Protein AF-A0A356Z7E0-F1 (afdb_monomer)

Foldseek 3Di:
DDPDAEPAFDADPVRDTDRHHDDLVNQQVVFLVVCVVVVHRSVPDGPVVVLLVVLLCCLLVVNDLVVNCVVSVDPDSVVSVVSNCNSCVPPPDPCVVVVD

Solvent-accessible surface area (backbone atoms only — not comparable to full-atom values): 5937 Å² total; per-residue (Å²): 129,89,88,73,82,61,93,53,52,35,63,49,99,85,71,48,79,43,93,50,58,49,51,70,68,57,52,36,50,50,47,22,53,52,32,44,75,70,74,43,73,30,91,81,48,42,67,63,51,54,58,47,48,53,41,17,53,38,29,53,70,68,50,53,69,67,58,49,28,66,75,69,66,53,87,49,65,76,65,55,47,56,34,33,52,64,29,30,60,82,77,70,39,64,47,69,76,70,74,102

pLDDT: mean 90.05, std 10.61, range [53.94, 98.19]

Mean predicted aligned error: 6.09 Å

Structu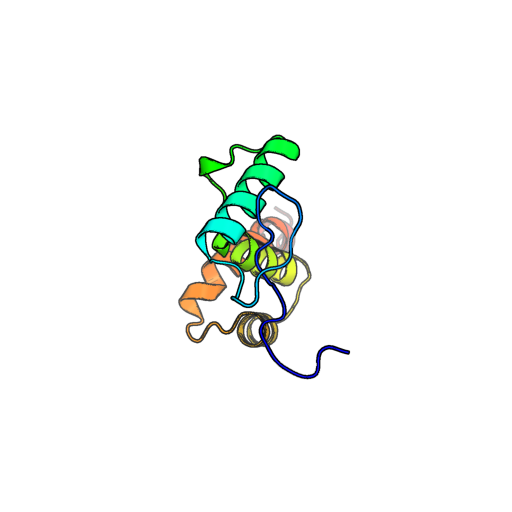re (mmCIF, N/CA/C/O backbone):
data_AF-A0A356Z7E0-F1
#
_entry.id   AF-A0A356Z7E0-F1
#
loop_
_atom_site.group_PDB
_atom_site.id
_atom_site.type_symbol
_atom_site.label_atom_id
_atom_site.label_alt_id
_atom_site.label_comp_id
_atom_site.label_asym_id
_atom_site.label_entity_id
_atom_site.label_seq_id
_atom_site.pdbx_PDB_ins_code
_atom_site.Cartn_x
_atom_site.Cartn_y
_atom_site.Cartn_z
_atom_site.occupancy
_atom_site.B_iso_or_equiv
_atom_site.auth_seq_id
_atom_site.auth_comp_id
_atom_site.auth_asym_id
_atom_site.auth_atom_id
_atom_site.pdbx_PDB_model_num
ATOM 1 N N . GLY A 1 1 ? 6.884 -18.742 -15.449 1.00 69.62 1 GLY A N 1
ATOM 2 C CA . GLY A 1 1 ? 6.924 -17.631 -14.472 1.00 69.62 1 GLY A CA 1
ATOM 3 C C . GLY A 1 1 ? 8.309 -17.007 -14.446 1.00 69.62 1 GLY A C 1
ATOM 4 O O . GLY A 1 1 ? 9.192 -17.536 -15.110 1.00 69.62 1 GLY A O 1
ATOM 5 N N . ILE A 1 2 ? 8.502 -15.905 -13.710 1.00 84.81 2 ILE A N 1
ATOM 6 C CA . ILE A 1 2 ? 9.835 -15.316 -13.462 1.00 84.81 2 ILE A CA 1
ATOM 7 C C . ILE A 1 2 ? 10.678 -16.322 -12.667 1.00 84.81 2 ILE A C 1
ATOM 9 O O . ILE A 1 2 ? 10.228 -16.795 -11.628 1.00 84.81 2 ILE A O 1
ATOM 13 N N . SER A 1 3 ? 11.877 -16.648 -13.156 1.00 91.44 3 SER A N 1
AT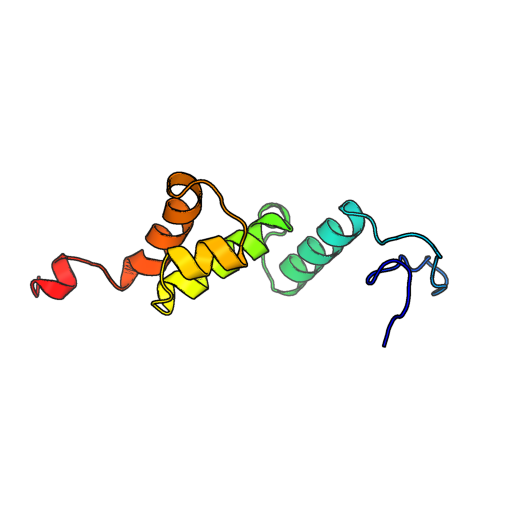OM 14 C CA . SER A 1 3 ? 12.810 -17.579 -12.502 1.00 91.44 3 SER A CA 1
ATOM 15 C C . SER A 1 3 ? 13.910 -16.878 -11.700 1.00 91.44 3 SER A C 1
ATOM 17 O O . SER A 1 3 ? 14.475 -17.478 -10.790 1.00 91.44 3 SER A O 1
ATOM 19 N N . SER A 1 4 ? 14.219 -15.615 -12.011 1.00 91.00 4 SER A N 1
ATOM 20 C CA . SER A 1 4 ? 15.215 -14.811 -11.297 1.00 91.00 4 SER A CA 1
ATOM 21 C C . SER A 1 4 ? 15.021 -13.308 -11.540 1.00 91.00 4 SER A C 1
ATOM 23 O O . SER A 1 4 ? 14.332 -12.891 -12.474 1.00 91.00 4 SER A O 1
ATOM 25 N N . GLY A 1 5 ? 15.645 -12.485 -10.692 1.00 91.88 5 GLY A N 1
ATOM 26 C CA . GLY A 1 5 ? 15.598 -11.024 -10.787 1.00 91.88 5 GLY A CA 1
ATOM 27 C C . GLY A 1 5 ? 14.373 -10.379 -10.119 1.00 91.88 5 GLY A C 1
ATOM 28 O O . GLY A 1 5 ? 13.541 -11.058 -9.515 1.00 91.88 5 GLY A O 1
ATOM 29 N N . PRO A 1 6 ? 14.274 -9.039 -10.166 1.00 94.75 6 PRO A N 1
ATOM 30 C CA . PRO A 1 6 ? 13.186 -8.308 -9.528 1.00 94.75 6 PRO A CA 1
ATOM 31 C C . PRO A 1 6 ? 11.869 -8.463 -10.299 1.00 94.75 6 PRO A C 1
ATOM 33 O O . PRO A 1 6 ? 11.835 -8.333 -11.521 1.00 94.75 6 PRO A O 1
ATOM 36 N N . VAL A 1 7 ? 10.769 -8.656 -9.563 1.00 93.75 7 VAL A N 1
ATOM 37 C CA . VAL A 1 7 ? 9.411 -8.774 -10.131 1.00 93.75 7 VAL A CA 1
ATOM 38 C C . VAL A 1 7 ? 8.988 -7.490 -10.852 1.00 93.75 7 VAL A C 1
ATOM 40 O O . VAL A 1 7 ? 8.418 -7.546 -11.937 1.00 93.75 7 VAL A O 1
ATOM 43 N N . PHE A 1 8 ? 9.317 -6.329 -10.278 1.00 94.31 8 PHE A N 1
ATOM 44 C CA . PHE A 1 8 ? 9.084 -5.023 -10.892 1.00 94.31 8 PHE A CA 1
ATOM 45 C C . PHE A 1 8 ? 10.406 -4.413 -11.349 1.00 94.31 8 PHE A C 1
ATOM 47 O O . PHE A 1 8 ? 11.314 -4.187 -10.543 1.00 94.31 8 PHE A O 1
ATOM 54 N N . ARG A 1 9 ? 10.496 -4.117 -12.644 1.00 94.75 9 ARG A N 1
ATOM 55 C CA . ARG A 1 9 ? 11.664 -3.525 -13.307 1.00 94.75 9 ARG A CA 1
ATOM 56 C C . ARG A 1 9 ? 11.327 -2.121 -13.786 1.00 94.75 9 ARG A C 1
ATOM 58 O O . ARG A 1 9 ? 10.176 -1.842 -14.116 1.00 94.75 9 ARG A O 1
ATOM 65 N N . SER A 1 10 ? 12.309 -1.224 -13.806 1.00 93.31 10 SER A N 1
ATOM 66 C CA . SER A 1 10 ? 12.082 0.112 -14.360 1.00 93.31 10 SER A CA 1
ATOM 67 C C . SER A 1 10 ? 11.986 0.072 -15.888 1.00 93.31 10 SER A C 1
ATOM 69 O O . SER A 1 10 ? 12.606 -0.762 -16.548 1.00 93.31 10 SER A O 1
ATOM 71 N N . VAL A 1 11 ? 11.195 0.987 -16.447 1.00 92.00 11 VAL A N 1
ATOM 72 C CA . VAL A 1 11 ? 11.076 1.225 -17.890 1.00 92.00 11 VAL A CA 1
ATOM 73 C C . VAL A 1 11 ? 11.556 2.647 -18.145 1.00 92.00 11 VAL A C 1
ATOM 75 O O . VAL A 1 11 ? 11.149 3.573 -17.441 1.00 92.00 11 VAL A O 1
ATOM 78 N N . ASN A 1 12 ? 12.469 2.829 -19.097 1.00 91.19 12 ASN A N 1
ATOM 79 C CA . ASN A 1 12 ? 12.959 4.165 -19.432 1.00 91.19 12 ASN A CA 1
ATOM 80 C C . ASN A 1 12 ? 11.951 4.927 -20.317 1.00 91.19 12 ASN A C 1
ATOM 82 O O . ASN A 1 12 ? 10.968 4.365 -20.794 1.00 91.19 12 ASN A O 1
ATOM 86 N N . ARG A 1 13 ? 12.208 6.213 -20.584 1.00 89.44 13 ARG A N 1
ATOM 87 C CA . ARG A 1 13 ? 11.319 7.061 -21.408 1.00 89.44 13 ARG A CA 1
ATOM 88 C C . ARG A 1 13 ? 11.122 6.590 -22.857 1.00 89.44 13 ARG A C 1
ATOM 90 O O . ARG A 1 13 ? 10.241 7.100 -23.531 1.00 89.44 13 ARG A O 1
ATOM 97 N N . HIS A 1 14 ? 11.951 5.659 -23.330 1.00 94.56 14 HIS A N 1
ATOM 98 C CA . HIS A 1 14 ? 11.875 5.077 -24.671 1.00 94.56 14 HIS A CA 1
ATOM 99 C C . HIS A 1 14 ? 11.145 3.722 -24.677 1.00 94.56 14 HIS A C 1
ATOM 101 O O . HIS A 1 14 ? 11.123 3.055 -25.701 1.00 94.56 14 HIS A O 1
ATOM 107 N N . GLY A 1 15 ? 10.571 3.297 -23.543 1.00 91.44 15 GLY A N 1
ATOM 108 C CA . GLY A 1 15 ? 9.840 2.032 -23.429 1.00 91.44 15 GLY A CA 1
ATOM 109 C C . GLY A 1 15 ? 10.716 0.809 -23.140 1.00 91.44 15 GLY A C 1
ATOM 110 O O . GLY A 1 15 ? 10.202 -0.303 -23.065 1.00 91.44 15 GLY A O 1
ATOM 111 N N . ASN A 1 16 ? 12.023 0.984 -22.916 1.00 93.69 16 ASN A N 1
ATOM 112 C CA . ASN A 1 16 ? 12.936 -0.143 -22.720 1.00 93.69 16 ASN A CA 1
ATOM 113 C C . ASN A 1 16 ? 12.997 -0.581 -21.250 1.00 93.69 16 ASN A C 1
ATOM 115 O O . ASN A 1 16 ? 13.319 0.221 -20.362 1.00 93.69 16 ASN A O 1
ATOM 119 N N . LEU A 1 17 ? 12.773 -1.878 -21.012 1.00 92.25 17 LEU A N 1
ATOM 120 C CA . LEU A 1 17 ? 12.935 -2.535 -19.712 1.00 92.25 17 LEU A CA 1
ATOM 121 C C . LEU A 1 17 ? 14.398 -2.510 -19.253 1.00 92.25 17 LEU A C 1
ATOM 123 O O . LEU A 1 17 ? 15.305 -2.919 -19.973 1.00 92.25 17 LEU A O 1
ATOM 127 N N . GLN A 1 18 ? 14.626 -2.081 -18.018 1.00 92.94 18 GLN A N 1
ATOM 128 C CA . GLN A 1 18 ? 15.948 -2.012 -17.395 1.00 92.94 18 GLN A CA 1
ATOM 129 C C . GLN A 1 18 ? 16.206 -3.239 -16.529 1.00 92.94 18 GLN A C 1
ATOM 131 O O . GLN A 1 18 ? 15.270 -3.840 -16.017 1.00 92.94 18 GLN A O 1
ATOM 136 N N . VAL A 1 19 ? 17.460 -3.658 -16.350 1.00 91.62 19 VAL A N 1
ATOM 137 C CA . VAL A 1 19 ? 17.822 -4.838 -15.523 1.00 91.62 19 VAL A CA 1
ATOM 138 C C . VAL A 1 19 ? 17.511 -4.623 -14.036 1.00 91.62 19 VAL A C 1
ATOM 140 O O . VAL A 1 19 ? 17.160 -5.560 -13.323 1.00 91.62 19 VAL A O 1
ATOM 143 N N . ASN A 1 20 ? 17.574 -3.372 -13.586 1.00 92.44 20 ASN A N 1
ATOM 144 C CA . ASN A 1 20 ? 17.416 -3.010 -12.185 1.00 92.44 20 ASN A CA 1
ATOM 145 C C . ASN A 1 20 ? 15.955 -3.043 -11.713 1.00 92.44 20 ASN A C 1
ATOM 147 O O . ASN A 1 20 ? 15.011 -2.857 -12.487 1.00 92.44 20 ASN A O 1
ATOM 151 N N . ARG A 1 21 ? 15.787 -3.220 -10.397 1.00 95.31 21 ARG A N 1
ATOM 152 C CA . ARG A 1 21 ? 14.484 -3.127 -9.731 1.00 95.31 21 ARG A CA 1
ATOM 153 C C . ARG A 1 21 ? 13.873 -1.735 -9.899 1.00 95.31 21 ARG A C 1
ATOM 155 O O . ARG A 1 21 ? 14.590 -0.733 -9.946 1.00 95.31 21 ARG A O 1
ATOM 162 N N . LEU A 1 22 ? 12.547 -1.673 -9.919 1.00 95.94 22 LEU A N 1
ATOM 163 C CA . LEU A 1 22 ? 11.813 -0.417 -9.806 1.00 95.94 22 LEU A CA 1
ATOM 164 C C . LEU A 1 22 ? 12.150 0.266 -8.467 1.00 95.94 22 LEU A C 1
ATOM 166 O O . LEU A 1 22 ? 12.240 -0.399 -7.433 1.00 95.94 22 LEU A O 1
ATOM 170 N N . SER A 1 23 ? 12.363 1.584 -8.481 1.00 94.44 23 SER A N 1
ATOM 171 C CA . SER A 1 23 ? 12.653 2.335 -7.257 1.00 94.44 23 SER A CA 1
ATOM 172 C C . SER A 1 23 ? 11.394 2.568 -6.421 1.00 94.44 23 SER A C 1
ATOM 174 O O . SER A 1 23 ? 10.284 2.673 -6.943 1.00 94.44 23 SER A O 1
ATOM 176 N N . ASP A 1 24 ? 11.581 2.720 -5.115 1.00 94.81 24 ASP A N 1
ATOM 177 C CA . ASP A 1 24 ? 10.539 3.134 -4.172 1.00 94.81 24 ASP A CA 1
ATOM 178 C C . ASP A 1 24 ? 9.905 4.482 -4.555 1.00 94.81 24 ASP A C 1
ATOM 180 O O . ASP A 1 24 ? 8.682 4.625 -4.538 1.00 94.81 24 ASP A O 1
ATOM 184 N N . LYS A 1 25 ? 10.711 5.452 -5.002 1.00 94.62 25 LYS A N 1
ATOM 185 C CA . LYS A 1 25 ? 10.242 6.747 -5.504 1.00 94.62 25 LYS A CA 1
ATOM 186 C C . LYS A 1 25 ? 9.332 6.586 -6.718 1.00 94.62 25 LYS A C 1
ATOM 188 O O . LYS A 1 25 ? 8.328 7.287 -6.813 1.00 94.62 25 LYS A O 1
ATOM 193 N N . ALA A 1 26 ? 9.652 5.672 -7.635 1.00 94.62 26 ALA A N 1
ATOM 194 C CA . ALA A 1 26 ? 8.791 5.403 -8.781 1.00 94.62 26 ALA A CA 1
ATOM 195 C C . ALA A 1 26 ? 7.444 4.818 -8.335 1.00 94.62 26 ALA A C 1
ATOM 197 O O . ALA A 1 26 ? 6.409 5.283 -8.801 1.00 94.62 26 ALA A O 1
ATOM 198 N N . VAL A 1 27 ? 7.439 3.886 -7.376 1.00 95.12 27 VAL A N 1
ATOM 199 C CA . VAL A 1 27 ? 6.195 3.367 -6.779 1.00 95.12 27 VAL A CA 1
ATOM 200 C C . VAL A 1 27 ? 5.380 4.491 -6.133 1.00 95.12 27 VAL A C 1
ATOM 202 O O . VAL A 1 27 ? 4.186 4.605 -6.395 1.00 95.12 27 VAL A O 1
ATOM 205 N N . ALA A 1 28 ? 6.013 5.370 -5.351 1.00 96.06 28 ALA A N 1
ATOM 206 C CA . ALA A 1 28 ? 5.333 6.510 -4.736 1.00 96.06 28 ALA A CA 1
ATOM 207 C C . ALA A 1 28 ? 4.702 7.450 -5.779 1.00 96.06 28 ALA A C 1
ATOM 209 O O . ALA A 1 28 ? 3.580 7.913 -5.588 1.00 96.06 28 ALA A O 1
ATOM 210 N N . LEU A 1 29 ? 5.391 7.699 -6.898 1.00 95.81 29 LEU A N 1
ATOM 211 C CA . LEU A 1 29 ? 4.851 8.494 -8.003 1.00 95.81 29 LEU A CA 1
ATOM 212 C C . LEU A 1 29 ? 3.655 7.816 -8.677 1.00 95.81 29 LEU A C 1
ATOM 214 O O . LEU A 1 29 ? 2.698 8.507 -9.011 1.00 95.81 29 LEU A O 1
ATOM 218 N N . VAL A 1 30 ? 3.681 6.490 -8.855 1.00 95.94 30 VAL A N 1
ATOM 219 C CA . VAL A 1 30 ? 2.521 5.750 -9.380 1.00 95.94 30 VAL A CA 1
ATOM 220 C C . VAL A 1 30 ? 1.323 5.927 -8.454 1.00 95.94 30 VAL A C 1
ATOM 222 O O . VAL A 1 30 ? 0.266 6.328 -8.922 1.00 95.94 30 VAL A O 1
ATOM 225 N N . VAL A 1 31 ? 1.491 5.718 -7.144 1.00 96.88 31 VAL A N 1
ATOM 226 C CA . VAL A 1 31 ? 0.393 5.877 -6.172 1.00 96.88 31 VAL A CA 1
ATOM 227 C C . VAL A 1 31 ? -0.204 7.282 -6.223 1.00 96.88 31 VAL A C 1
ATOM 229 O O . VAL A 1 31 ? -1.423 7.424 -6.269 1.00 96.88 31 VAL A O 1
ATOM 232 N N . LYS A 1 32 ? 0.641 8.317 -6.256 1.00 97.69 32 LYS A N 1
ATOM 233 C CA . LYS A 1 32 ? 0.187 9.712 -6.316 1.00 97.69 32 LYS A CA 1
ATOM 234 C C . LYS A 1 32 ? -0.593 10.023 -7.589 1.00 97.69 32 LYS A C 1
ATOM 236 O O . LYS A 1 32 ? -1.679 10.582 -7.495 1.00 97.69 32 LYS A O 1
ATOM 241 N N . ARG A 1 33 ? -0.085 9.596 -8.749 1.00 97.62 33 ARG A N 1
ATOM 242 C CA . ARG A 1 33 ? -0.78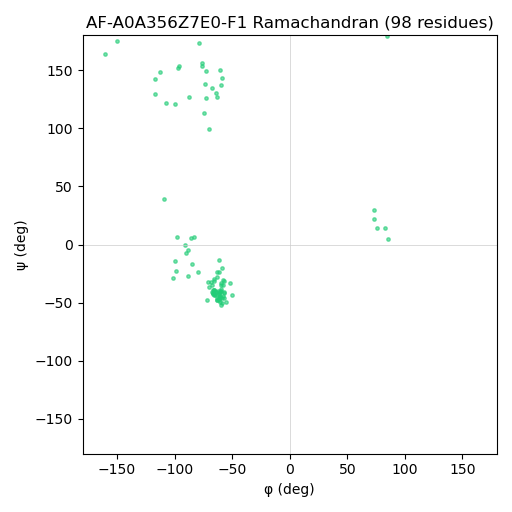0 9.762 -10.035 1.00 97.62 33 ARG A CA 1
ATOM 243 C C . ARG A 1 33 ? -2.124 9.044 -10.051 1.00 97.62 33 ARG A C 1
ATOM 245 O O . ARG A 1 33 ? -3.096 9.590 -10.552 1.00 97.62 33 ARG A O 1
ATOM 252 N N . THR A 1 34 ? -2.191 7.837 -9.492 1.00 97.62 34 THR A N 1
ATOM 253 C CA . THR A 1 34 ? -3.450 7.091 -9.396 1.00 97.62 34 THR A CA 1
ATOM 254 C C . THR A 1 34 ? -4.443 7.782 -8.462 1.00 97.62 34 THR A C 1
ATOM 256 O O . THR A 1 34 ? -5.625 7.837 -8.782 1.00 97.62 34 THR A O 1
ATOM 259 N N . ALA A 1 35 ? -3.982 8.344 -7.338 1.00 97.50 35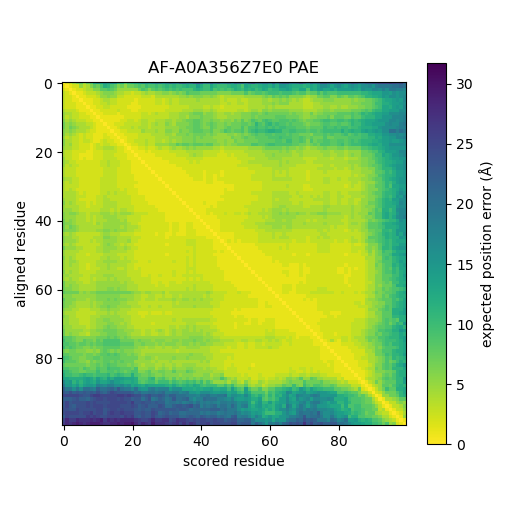 ALA A N 1
ATOM 260 C CA . ALA A 1 35 ? -4.830 9.116 -6.429 1.00 97.50 35 ALA A CA 1
ATOM 261 C C . ALA A 1 35 ? -5.389 10.379 -7.106 1.00 97.50 35 ALA A C 1
ATOM 263 O O . ALA A 1 35 ? -6.596 10.596 -7.070 1.00 97.50 35 ALA A O 1
ATOM 264 N N . GLU A 1 36 ? -4.536 11.149 -7.787 1.00 98.19 36 GLU A N 1
ATOM 265 C CA . GLU A 1 36 ? -4.934 12.304 -8.608 1.00 98.19 36 GLU A CA 1
ATOM 266 C C . GLU A 1 36 ? -5.973 11.922 -9.668 1.00 98.19 36 GLU A C 1
ATOM 268 O O . GLU A 1 36 ? -7.018 12.560 -9.770 1.00 98.19 36 GLU A O 1
ATOM 273 N N . ALA A 1 37 ? -5.721 10.852 -10.426 1.00 98.19 37 ALA A N 1
ATOM 274 C CA . ALA A 1 37 ? -6.633 10.374 -11.465 1.00 98.19 37 ALA A CA 1
ATOM 275 C C . ALA A 1 37 ? -7.991 9.916 -10.907 1.00 98.19 37 ALA A C 1
ATOM 277 O O . ALA A 1 37 ? -9.000 9.991 -11.603 1.00 98.19 37 ALA A O 1
ATOM 278 N N . ALA A 1 38 ? -8.024 9.465 -9.653 1.00 97.25 38 ALA A N 1
ATOM 279 C CA . ALA A 1 38 ? -9.244 9.111 -8.936 1.00 97.25 38 ALA A CA 1
ATOM 280 C C . ALA A 1 38 ? -9.920 10.314 -8.239 1.00 97.25 38 ALA A C 1
ATOM 282 O O . ALA A 1 38 ? -10.904 10.124 -7.529 1.00 97.25 38 ALA A O 1
ATOM 283 N N . GLY A 1 39 ? -9.419 11.541 -8.431 1.00 98.12 39 GLY A N 1
ATOM 284 C CA . GLY A 1 39 ? -9.996 12.766 -7.867 1.00 98.12 39 GLY A CA 1
ATOM 285 C C . GLY A 1 39 ? -9.586 13.063 -6.422 1.00 98.12 39 GLY A C 1
ATOM 286 O O . GLY A 1 39 ? -10.202 13.907 -5.773 1.00 98.12 39 GLY A O 1
ATOM 287 N N . PHE A 1 40 ? -8.559 12.391 -5.899 1.00 97.44 40 PHE A N 1
ATOM 288 C CA . PHE A 1 40 ? -8.044 12.628 -4.553 1.00 97.44 40 PHE A CA 1
ATOM 289 C C . PHE A 1 40 ? -6.836 13.574 -4.546 1.00 97.44 40 PHE A C 1
ATOM 291 O O . PHE A 1 40 ? -6.044 13.625 -5.485 1.00 97.44 40 PHE A O 1
ATOM 298 N N . ASP A 1 41 ? -6.642 14.272 -3.425 1.00 97.44 41 ASP A N 1
ATOM 299 C CA . ASP A 1 41 ? -5.431 15.054 -3.159 1.00 97.44 41 ASP A CA 1
ATOM 300 C C . ASP A 1 41 ? -4.232 14.122 -2.923 1.00 97.44 41 ASP A C 1
ATOM 302 O O . ASP A 1 41 ? -4.049 13.591 -1.824 1.00 97.44 41 ASP A O 1
ATOM 306 N N . SER A 1 42 ? -3.400 13.932 -3.951 1.00 96.81 42 SER A N 1
ATOM 307 C CA . SER A 1 42 ? -2.255 13.014 -3.930 1.00 96.81 42 SER A CA 1
ATOM 308 C C . SER A 1 42 ? -1.220 13.313 -2.846 1.00 96.81 42 SER A C 1
ATOM 310 O O . SER A 1 42 ? -0.459 12.414 -2.472 1.00 96.81 42 SER A O 1
ATOM 312 N N . SER A 1 43 ? -1.179 14.532 -2.294 1.00 96.06 43 SER A N 1
ATOM 313 C CA . SER A 1 43 ? -0.262 14.879 -1.203 1.00 96.06 43 SER A CA 1
ATOM 314 C C . SER A 1 43 ? -0.542 14.075 0.071 1.00 96.06 43 SER A C 1
ATOM 316 O O . SER A 1 43 ? 0.374 13.823 0.856 1.00 96.06 43 SER A O 1
ATOM 318 N N . LYS A 1 44 ? -1.778 13.585 0.226 1.00 95.94 44 LYS A N 1
ATOM 319 C CA . LYS A 1 44 ? -2.237 12.771 1.358 1.00 95.94 44 LYS A CA 1
ATOM 320 C C . LYS A 1 44 ? -2.008 11.268 1.166 1.00 95.94 44 LYS A C 1
ATOM 322 O O . LYS A 1 44 ? -2.264 10.491 2.087 1.00 95.94 44 LYS A O 1
ATOM 327 N N . TYR A 1 45 ? -1.516 10.835 0.001 1.00 95.94 45 TYR A N 1
ATOM 328 C CA . TYR A 1 45 ? -1.377 9.417 -0.339 1.00 95.94 45 TYR A CA 1
ATOM 329 C C . TYR A 1 45 ? 0.075 9.002 -0.568 1.00 95.94 45 TYR A C 1
ATOM 331 O O . TYR A 1 45 ? 0.905 9.710 -1.141 1.00 95.94 45 TYR A O 1
ATOM 339 N N . SER A 1 46 ? 0.379 7.792 -0.111 1.00 95.56 46 SER A N 1
ATOM 340 C CA . SER A 1 46 ? 1.678 7.143 -0.256 1.00 95.56 46 SER A CA 1
ATOM 341 C C . SER A 1 46 ? 1.508 5.625 -0.320 1.00 95.56 46 SER A C 1
ATOM 343 O O . SER A 1 46 ? 0.413 5.101 -0.107 1.00 95.56 46 SER A O 1
ATOM 345 N N . GLY A 1 47 ? 2.604 4.894 -0.545 1.00 94.50 47 GLY A N 1
ATOM 346 C CA . GLY A 1 47 ? 2.583 3.430 -0.455 1.00 94.50 47 GLY A CA 1
ATOM 347 C C . GLY A 1 47 ? 2.113 2.917 0.914 1.00 94.50 47 GLY A C 1
ATOM 348 O O . GLY A 1 47 ? 1.439 1.892 0.986 1.00 94.50 47 GLY A O 1
ATOM 349 N N . HIS A 1 48 ? 2.387 3.653 1.999 1.00 94.44 48 HIS A N 1
ATOM 350 C CA . HIS A 1 48 ? 1.910 3.283 3.336 1.00 94.44 48 HIS A CA 1
ATOM 351 C C . HIS A 1 48 ? 0.387 3.391 3.462 1.00 94.44 48 HIS A C 1
ATOM 353 O O . HIS A 1 48 ? -0.230 2.549 4.111 1.00 94.44 48 HIS A O 1
ATOM 359 N N . SER A 1 49 ? -0.231 4.367 2.788 1.00 93.75 49 SER A N 1
ATOM 360 C CA . SER A 1 49 ? -1.688 4.551 2.787 1.00 93.75 49 SER A CA 1
ATOM 361 C C . SER A 1 49 ? -2.417 3.316 2.248 1.00 93.75 49 SER A C 1
ATOM 363 O O . SER A 1 49 ? -3.465 2.955 2.770 1.00 93.75 49 SER A O 1
ATOM 365 N N . LEU A 1 50 ? -1.834 2.611 1.270 1.00 94.75 50 LEU A N 1
ATOM 366 C CA . LEU A 1 50 ? -2.398 1.362 0.741 1.00 94.75 50 LEU A CA 1
ATOM 367 C C . LEU A 1 50 ? -2.381 0.235 1.783 1.00 94.75 50 LEU A C 1
ATOM 369 O O . LEU A 1 50 ? -3.363 -0.487 1.935 1.00 94.75 50 LEU A O 1
ATOM 373 N N . ARG A 1 51 ? -1.283 0.102 2.540 1.00 95.19 51 ARG A N 1
ATOM 374 C CA . ARG A 1 51 ? -1.172 -0.893 3.621 1.00 95.19 51 ARG A CA 1
ATOM 375 C C . ARG A 1 51 ? -2.137 -0.589 4.766 1.00 95.19 51 ARG A C 1
ATOM 377 O O . ARG A 1 51 ? -2.759 -1.511 5.286 1.00 95.19 51 ARG A O 1
ATOM 384 N N . ALA A 1 52 ? -2.254 0.684 5.145 1.00 94.50 52 ALA A N 1
ATOM 385 C CA . ALA A 1 52 ? -3.217 1.144 6.140 1.00 94.50 52 ALA A CA 1
ATOM 386 C C . ALA A 1 52 ? -4.655 0.839 5.695 1.00 94.50 52 ALA A C 1
ATOM 388 O O . ALA A 1 52 ? -5.375 0.152 6.413 1.00 94.50 52 ALA A O 1
ATOM 389 N N . GLY A 1 53 ? -5.024 1.240 4.473 1.00 94.25 53 GLY A N 1
ATOM 390 C CA . GLY A 1 53 ? -6.345 0.979 3.903 1.00 94.25 53 GLY A CA 1
ATOM 391 C C . GLY A 1 53 ? -6.688 -0.509 3.859 1.00 94.25 53 GLY A C 1
ATOM 392 O O . GLY A 1 53 ? -7.780 -0.887 4.263 1.00 94.25 53 GLY A O 1
ATOM 393 N N . MET A 1 54 ? -5.739 -1.374 3.481 1.00 95.88 54 MET A N 1
ATOM 394 C CA . MET A 1 54 ? -5.932 -2.829 3.518 1.00 95.88 54 MET A CA 1
ATOM 395 C C . MET A 1 54 ? -6.274 -3.336 4.928 1.00 95.88 54 MET A C 1
ATOM 397 O O . MET A 1 54 ? -7.177 -4.155 5.082 1.00 95.88 54 MET A O 1
ATOM 401 N N . ALA A 1 55 ? -5.569 -2.860 5.959 1.00 95.88 55 ALA A N 1
ATOM 402 C CA . ALA A 1 55 ? -5.841 -3.247 7.343 1.00 95.88 55 ALA A CA 1
ATOM 403 C C . ALA A 1 55 ? -7.213 -2.743 7.818 1.00 95.88 55 ALA A C 1
ATOM 405 O O . ALA A 1 55 ? -7.961 -3.512 8.419 1.00 95.88 55 ALA A O 1
ATOM 406 N N . THR A 1 56 ? -7.558 -1.490 7.505 1.00 94.50 56 THR A N 1
ATOM 407 C CA . THR A 1 56 ? -8.859 -0.885 7.824 1.00 94.50 56 THR A CA 1
ATOM 408 C C . THR A 1 56 ? -10.006 -1.642 7.151 1.00 94.50 56 THR A C 1
ATOM 410 O O . THR A 1 56 ? -10.967 -2.018 7.816 1.00 94.50 56 THR A O 1
ATOM 413 N N . SER A 1 57 ? -9.897 -1.940 5.853 1.00 95.00 57 SER A N 1
ATOM 414 C CA . SER A 1 57 ? -10.918 -2.693 5.114 1.00 95.00 57 SER A CA 1
ATOM 415 C C . SER A 1 57 ? -11.057 -4.134 5.608 1.00 95.00 57 SER A C 1
ATOM 417 O O . SER A 1 57 ? -12.173 -4.632 5.718 1.00 95.00 57 SER A O 1
ATOM 419 N N . ALA A 1 58 ? -9.952 -4.805 5.947 1.00 94.81 58 ALA A N 1
ATOM 420 C CA . ALA A 1 58 ? -10.003 -6.153 6.512 1.00 94.81 58 ALA A CA 1
ATOM 421 C C . ALA A 1 58 ? -10.694 -6.173 7.886 1.00 94.81 58 ALA A C 1
ATOM 423 O O . ALA A 1 58 ? -11.487 -7.073 8.158 1.00 94.81 58 ALA A O 1
ATOM 424 N N . ALA A 1 59 ? -10.434 -5.168 8.727 1.00 93.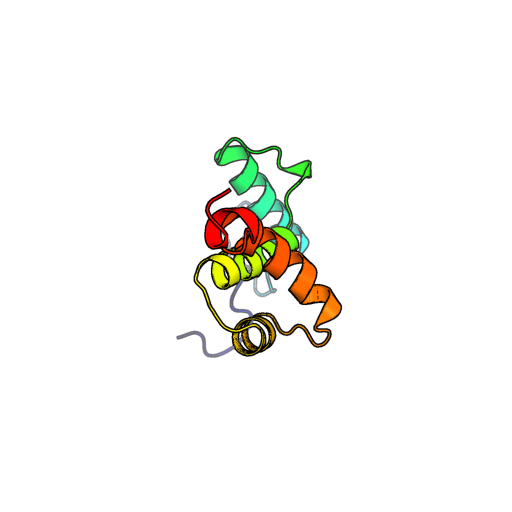56 59 ALA A N 1
ATOM 425 C CA . ALA A 1 59 ? -11.110 -5.012 10.012 1.00 93.56 59 ALA A CA 1
ATOM 426 C C . ALA A 1 59 ? -12.618 -4.791 9.836 1.00 93.56 59 ALA A C 1
ATOM 428 O O . ALA A 1 59 ? -13.410 -5.511 10.437 1.00 93.56 59 ALA A O 1
ATOM 429 N N . ALA A 1 60 ? -13.006 -3.881 8.935 1.00 91.06 60 ALA A N 1
ATOM 430 C CA . ALA A 1 60 ? -14.408 -3.629 8.602 1.00 91.06 60 ALA A CA 1
ATOM 431 C C . ALA A 1 60 ? -15.133 -4.890 8.090 1.00 91.06 60 ALA A C 1
ATOM 433 O O . ALA A 1 60 ? -16.326 -5.054 8.331 1.00 91.06 60 ALA A O 1
ATOM 434 N N . ALA A 1 61 ? -14.408 -5.802 7.432 1.00 93.06 61 ALA A N 1
ATOM 435 C CA . ALA A 1 61 ? -14.907 -7.101 6.979 1.00 93.06 61 ALA A CA 1
ATOM 436 C C . ALA A 1 61 ? -14.894 -8.202 8.065 1.00 93.06 61 ALA A C 1
ATOM 438 O O . ALA A 1 61 ? -15.153 -9.366 7.762 1.00 93.06 61 ALA A O 1
ATOM 439 N N . GLY A 1 62 ? -14.567 -7.876 9.319 1.00 91.25 62 GLY A N 1
ATOM 440 C CA . GLY A 1 62 ? -14.558 -8.822 10.440 1.00 91.25 62 GLY A CA 1
ATOM 441 C C . GLY A 1 62 ? -13.359 -9.776 10.467 1.00 91.25 62 GLY A C 1
ATOM 442 O O . GLY A 1 62 ? -13.373 -10.766 11.201 1.00 91.25 62 GLY A O 1
ATOM 443 N N . VAL A 1 63 ? -12.304 -9.516 9.688 1.00 95.50 63 VAL A N 1
ATOM 444 C CA . VAL A 1 63 ? -11.090 -10.345 9.703 1.00 95.50 63 VAL A CA 1
ATOM 445 C C . VAL A 1 63 ? -10.370 -10.184 11.043 1.00 95.50 63 VAL A C 1
ATOM 447 O O . VAL A 1 63 ? -10.165 -9.075 11.533 1.00 95.50 63 VAL A O 1
ATOM 450 N N . SER A 1 64 ? -9.936 -11.302 11.635 1.00 94.38 64 SER A N 1
ATOM 451 C CA . SER A 1 64 ? -9.267 -11.280 12.943 1.00 94.38 64 SER A CA 1
ATOM 452 C C . SER A 1 64 ? -7.992 -10.422 12.952 1.00 94.38 64 SER A C 1
ATOM 454 O O . SER A 1 64 ? -7.192 -10.474 12.012 1.00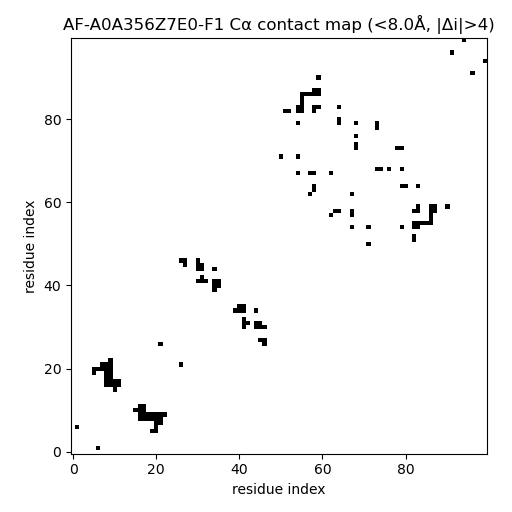 94.38 64 SER A O 1
ATOM 456 N N . GLU A 1 65 ? -7.739 -9.726 14.068 1.00 94.81 65 GLU A N 1
ATOM 457 C CA . GLU A 1 65 ? -6.522 -8.923 14.288 1.00 94.81 65 GLU A CA 1
ATOM 458 C C . GLU A 1 65 ? -5.248 -9.728 13.980 1.00 94.81 65 GLU A C 1
ATOM 460 O O . GLU A 1 65 ? -4.362 -9.249 13.274 1.00 94.81 65 GLU A O 1
ATOM 465 N N . ARG A 1 66 ? -5.186 -10.995 14.415 1.00 95.81 66 ARG A N 1
ATOM 466 C CA . ARG A 1 66 ? -4.049 -11.892 14.155 1.00 95.81 66 ARG A CA 1
ATOM 467 C C . ARG A 1 66 ? -3.812 -12.129 12.660 1.00 95.81 66 ARG A C 1
ATOM 469 O O . ARG A 1 66 ? -2.668 -12.088 12.215 1.00 95.81 66 ARG A O 1
ATOM 476 N N . ALA A 1 67 ? -4.867 -12.366 11.881 1.00 97.00 67 ALA A N 1
ATOM 477 C CA . ALA A 1 67 ? -4.741 -12.566 10.438 1.00 97.00 67 ALA A CA 1
ATOM 478 C C . ALA A 1 67 ? -4.293 -11.278 9.729 1.00 97.00 67 ALA A C 1
ATOM 480 O O . ALA A 1 67 ? -3.398 -11.324 8.884 1.00 97.00 67 ALA A O 1
ATOM 481 N N . ILE A 1 68 ? -4.835 -10.123 10.134 1.00 96.31 68 ILE A N 1
ATOM 482 C CA . ILE A 1 68 ? -4.420 -8.813 9.613 1.00 96.31 68 ILE A CA 1
ATOM 483 C C . ILE A 1 68 ? -2.940 -8.565 9.920 1.00 96.31 68 ILE A C 1
ATOM 485 O O . ILE A 1 68 ? -2.186 -8.171 9.029 1.00 96.31 68 ILE A O 1
ATOM 489 N N . MET A 1 69 ? -2.488 -8.824 11.150 1.00 96.81 69 MET A N 1
ATOM 490 C CA . MET A 1 69 ? -1.082 -8.674 11.538 1.00 96.81 69 MET A CA 1
ATOM 491 C C . MET A 1 69 ? -0.158 -9.588 10.739 1.00 96.81 69 MET A C 1
ATOM 493 O O . MET A 1 69 ? 0.869 -9.113 10.259 1.00 96.81 69 MET A O 1
ATOM 497 N N . ASN A 1 70 ? -0.536 -10.854 10.545 1.00 96.88 70 ASN A N 1
ATOM 498 C CA . ASN A 1 70 ? 0.245 -11.809 9.757 1.00 96.88 70 ASN A CA 1
ATOM 499 C C . ASN A 1 70 ? 0.387 -11.358 8.298 1.00 96.88 70 ASN A C 1
ATOM 501 O O . ASN A 1 70 ? 1.495 -11.351 7.770 1.00 96.88 70 ASN A O 1
ATOM 505 N N . GLN A 1 71 ? -0.708 -10.919 7.670 1.00 96.50 71 GLN A N 1
ATOM 506 C CA . GLN A 1 71 ? -0.696 -10.452 6.281 1.00 96.50 71 GLN A CA 1
ATOM 507 C C . GLN A 1 71 ? 0.103 -9.158 6.112 1.00 96.50 71 GLN A C 1
ATOM 509 O O . GLN A 1 71 ? 0.836 -8.976 5.144 1.00 96.50 71 GLN A O 1
ATOM 514 N N . THR A 1 72 ? -0.057 -8.227 7.049 1.00 94.56 72 THR A N 1
ATOM 515 C CA . THR A 1 72 ? 0.597 -6.922 6.963 1.00 94.56 72 THR A CA 1
ATOM 516 C C . THR A 1 72 ? 2.014 -6.931 7.512 1.00 94.56 72 THR A C 1
ATOM 518 O O . THR A 1 72 ? 2.737 -5.983 7.241 1.00 94.56 72 THR A O 1
ATOM 521 N N . GLY A 1 73 ? 2.431 -7.925 8.296 1.00 95.06 73 GLY A N 1
ATOM 522 C CA . GLY A 1 73 ? 3.735 -7.971 8.963 1.00 95.06 73 GLY A CA 1
ATOM 523 C C . GLY A 1 73 ? 3.875 -7.015 10.158 1.00 95.06 73 GLY A C 1
ATOM 524 O O . GLY A 1 73 ? 4.991 -6.618 10.501 1.00 95.06 73 GLY A O 1
ATOM 525 N N . HIS A 1 74 ? 2.773 -6.580 10.779 1.00 95.12 74 HIS A N 1
ATOM 526 C CA . HIS A 1 74 ? 2.843 -5.784 12.010 1.00 95.12 74 HIS A CA 1
ATOM 527 C C . HIS A 1 74 ? 3.266 -6.667 13.190 1.00 95.12 74 HIS A C 1
ATOM 529 O O . HIS A 1 74 ? 2.622 -7.667 13.481 1.00 95.12 74 HIS A O 1
ATOM 535 N N . ARG A 1 75 ? 4.318 -6.263 13.912 1.00 93.25 75 ARG A N 1
ATOM 536 C CA . ARG A 1 75 ? 4.738 -6.922 15.165 1.00 93.25 75 ARG A CA 1
ATOM 537 C C . ARG A 1 75 ? 4.040 -6.352 16.400 1.00 93.25 75 ARG A C 1
ATOM 539 O O . ARG A 1 75 ? 3.877 -7.043 17.395 1.00 93.25 75 ARG A O 1
ATOM 546 N N . SER A 1 76 ? 3.636 -5.085 16.330 1.00 93.81 76 SER A N 1
ATOM 547 C CA . SER A 1 76 ? 2.969 -4.381 17.424 1.00 93.81 76 SER A CA 1
ATOM 548 C C . SER A 1 76 ? 1.461 -4.348 17.201 1.00 93.81 76 SER A C 1
ATOM 550 O O . SER A 1 76 ? 0.991 -3.768 16.218 1.00 93.81 76 SER A O 1
ATOM 552 N N . GLN A 1 77 ? 0.713 -4.909 18.153 1.00 92.94 77 GLN A N 1
ATOM 553 C CA . GLN A 1 77 ? -0.749 -4.801 18.193 1.00 92.94 77 GLN A CA 1
ATOM 554 C C . GLN A 1 77 ? -1.194 -3.335 18.283 1.00 92.94 77 GLN A C 1
ATOM 556 O O . GLN A 1 77 ? -2.128 -2.911 17.611 1.00 92.94 77 GLN A O 1
ATOM 561 N N . ALA A 1 78 ? -0.474 -2.511 19.051 1.00 93.19 78 ALA A N 1
ATOM 562 C CA . ALA A 1 78 ? -0.809 -1.098 19.210 1.00 93.19 78 ALA A CA 1
ATOM 563 C C . ALA A 1 78 ? -0.790 -0.327 17.877 1.00 93.19 78 ALA A C 1
ATOM 565 O O . ALA A 1 78 ? -1.598 0.580 17.684 1.00 93.19 78 ALA A O 1
ATOM 566 N N . MET A 1 79 ? 0.097 -0.701 16.946 1.00 91.88 79 MET A N 1
ATOM 567 C CA . MET A 1 79 ? 0.173 -0.078 15.621 1.00 91.88 79 MET A CA 1
ATOM 568 C C . MET A 1 79 ? -1.017 -0.465 14.739 1.00 91.88 79 MET A C 1
ATOM 570 O O . MET A 1 79 ? -1.646 0.414 14.157 1.00 91.88 79 MET A O 1
ATOM 574 N N . VAL A 1 80 ? -1.356 -1.758 14.664 1.00 93.00 80 VAL A N 1
ATOM 575 C CA . VAL A 1 80 ? -2.459 -2.224 13.803 1.00 93.00 80 VAL A CA 1
ATOM 576 C C . VAL A 1 80 ? -3.829 -1.808 14.345 1.00 93.00 80 VAL A C 1
ATOM 578 O O . VAL A 1 80 ? -4.730 -1.499 13.569 1.00 93.00 80 VAL A O 1
ATOM 581 N N . ARG A 1 81 ? -3.983 -1.712 15.673 1.00 92.50 81 ARG A N 1
ATOM 582 C CA . ARG A 1 81 ? -5.245 -1.324 16.319 1.00 92.50 81 ARG A CA 1
ATOM 583 C C . ARG A 1 81 ? -5.723 0.072 15.949 1.00 92.50 81 ARG A C 1
ATOM 585 O O . ARG A 1 81 ? -6.920 0.314 16.034 1.00 92.50 81 ARG A O 1
ATOM 592 N N . ARG A 1 82 ? -4.829 0.973 15.527 1.00 90.94 82 ARG A N 1
ATOM 593 C CA . ARG A 1 82 ? -5.225 2.287 14.993 1.00 90.94 82 ARG A CA 1
ATOM 594 C C . ARG A 1 82 ? -6.141 2.110 13.775 1.00 90.94 82 ARG A C 1
ATOM 596 O O . ARG A 1 82 ? -7.258 2.607 13.787 1.00 90.94 82 ARG A O 1
ATOM 603 N N . TYR A 1 83 ? -5.725 1.277 12.821 1.00 91.44 83 TYR A N 1
ATOM 604 C CA . TYR A 1 83 ? -6.493 0.970 11.610 1.00 91.44 83 TYR A CA 1
ATOM 605 C C . TYR A 1 83 ? -7.740 0.119 11.886 1.00 91.44 83 TYR A C 1
ATOM 607 O O . TYR A 1 83 ? -8.785 0.344 11.285 1.00 91.44 83 TYR A O 1
ATOM 615 N N . ILE A 1 84 ? -7.663 -0.830 12.829 1.00 88.31 84 ILE A N 1
ATOM 616 C CA . ILE A 1 84 ? -8.820 -1.667 13.200 1.00 88.31 84 ILE A CA 1
ATOM 617 C C . ILE A 1 84 ? -9.935 -0.821 13.821 1.00 88.31 84 ILE A C 1
ATOM 619 O O . ILE A 1 84 ? -11.098 -0.989 13.469 1.00 88.31 84 ILE A O 1
ATOM 623 N N . ARG A 1 85 ? -9.593 0.115 14.717 1.00 86.88 85 ARG A N 1
ATOM 624 C CA . ARG A 1 85 ? -10.578 1.021 15.328 1.00 86.88 85 ARG A CA 1
ATOM 625 C C . ARG A 1 85 ? -11.269 1.893 14.287 1.00 86.88 85 ARG A C 1
ATOM 627 O O . ARG A 1 85 ? -12.479 2.052 14.356 1.00 86.88 85 ARG A O 1
ATOM 634 N N . G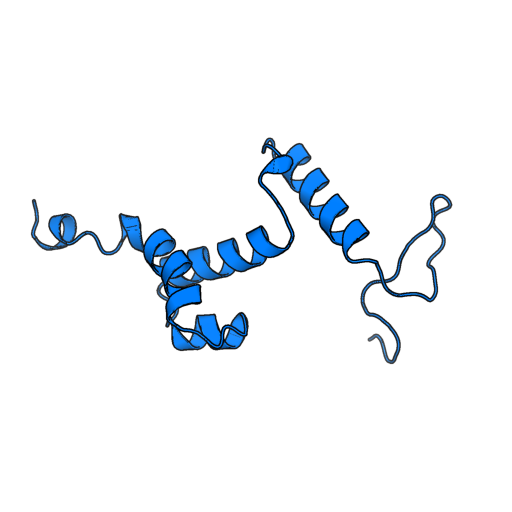LU A 1 86 ? -10.514 2.421 13.325 1.00 85.56 86 GLU A N 1
ATOM 635 C CA . GLU A 1 86 ? -11.081 3.182 12.206 1.00 85.56 86 GLU A CA 1
ATOM 636 C C . GLU A 1 86 ? -12.032 2.319 11.360 1.00 85.56 86 GLU A C 1
ATOM 638 O O . GLU A 1 86 ? -13.116 2.774 11.010 1.00 85.56 86 GLU A O 1
ATOM 643 N N . GLY A 1 87 ? -11.671 1.059 11.082 1.00 82.12 87 GLY A N 1
ATOM 644 C CA . GLY A 1 87 ? -12.501 0.133 10.301 1.00 82.12 87 GLY A CA 1
ATOM 645 C C . GLY A 1 87 ? -13.787 -0.302 11.010 1.00 82.12 87 GLY A C 1
ATOM 646 O O . GLY A 1 87 ? -14.811 -0.498 10.361 1.00 82.12 8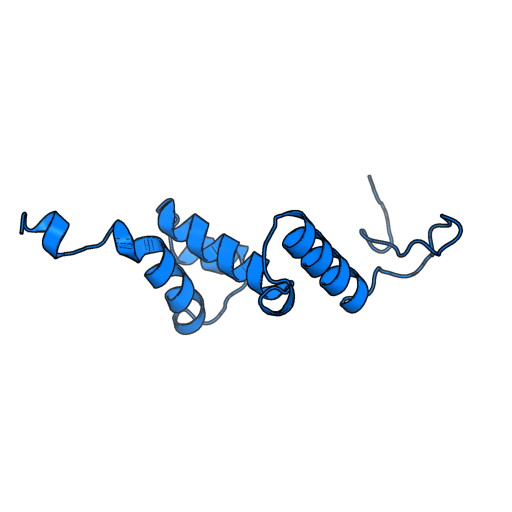7 GLY A O 1
ATOM 647 N N . ASN A 1 88 ? -13.760 -0.399 12.341 1.00 82.31 88 ASN A N 1
ATOM 648 C CA . ASN A 1 88 ? -14.909 -0.810 13.151 1.00 82.31 88 ASN A CA 1
ATOM 649 C C . ASN A 1 88 ? -15.788 0.359 13.620 1.00 82.31 88 ASN A C 1
ATOM 651 O O . ASN A 1 88 ? -16.793 0.112 14.286 1.00 82.31 88 ASN A O 1
ATOM 655 N N . LEU A 1 89 ? -15.445 1.609 13.282 1.00 76.19 89 LEU A N 1
ATOM 656 C CA . LEU A 1 89 ? -16.091 2.817 13.8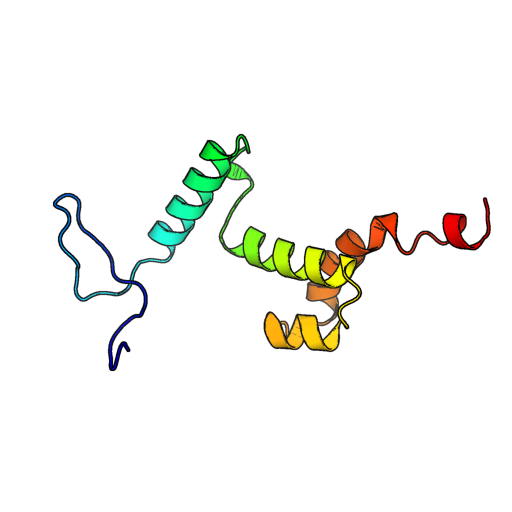12 1.00 76.19 89 LEU A CA 1
ATOM 657 C C . LEU A 1 89 ? -17.625 2.806 13.676 1.00 76.19 89 LEU A C 1
ATOM 659 O O . LEU A 1 89 ? -18.322 3.308 14.553 1.00 76.19 89 LEU A O 1
ATOM 663 N N . PHE A 1 90 ? -18.145 2.197 12.608 1.00 66.00 90 PHE A N 1
ATOM 664 C CA . PHE A 1 90 ? -19.583 2.107 12.337 1.00 66.00 90 PHE A CA 1
ATOM 665 C C . PHE A 1 90 ? -20.215 0.758 12.722 1.00 66.00 90 PHE A C 1
ATOM 667 O O . PHE A 1 90 ? -21.435 0.674 12.817 1.00 66.00 90 PHE A O 1
ATOM 674 N N . ASN A 1 91 ? -19.408 -0.277 12.979 1.00 65.62 91 ASN A N 1
ATOM 675 C CA . ASN A 1 91 ? -19.881 -1.644 13.240 1.00 65.62 91 ASN A CA 1
ATOM 676 C C . ASN A 1 91 ? -19.881 -2.009 14.737 1.00 65.62 91 ASN A C 1
ATOM 678 O O . ASN A 1 91 ? -20.712 -2.803 15.173 1.00 65.62 91 ASN A O 1
ATOM 682 N N . ASP A 1 92 ? -18.988 -1.416 15.536 1.00 61.69 92 ASP A N 1
ATOM 683 C CA . ASP A 1 92 ? -18.884 -1.623 16.992 1.00 61.69 92 ASP A CA 1
ATOM 684 C C . ASP A 1 92 ? -19.334 -0.379 17.780 1.00 61.69 92 ASP A C 1
ATOM 686 O O . ASP A 1 92 ? -18.755 -0.010 18.805 1.00 61.69 92 ASP A O 1
ATOM 690 N N . ASN A 1 93 ? -20.392 0.295 17.320 1.00 64.94 93 ASN A N 1
ATOM 691 C CA . ASN A 1 93 ? -21.019 1.336 18.127 1.00 64.94 93 ASN A CA 1
ATOM 692 C C . ASN A 1 93 ? -21.834 0.689 19.261 1.00 64.94 93 ASN A C 1
ATOM 694 O O . ASN A 1 93 ? -22.858 0.044 19.026 1.00 64.94 93 ASN A O 1
ATOM 698 N N . ALA A 1 94 ? -21.390 0.889 20.505 1.00 61.59 94 ALA A N 1
ATOM 699 C CA . ALA A 1 94 ? -22.096 0.418 21.693 1.00 61.59 94 ALA A CA 1
ATOM 700 C C . ALA A 1 94 ? -23.532 0.967 21.781 1.00 61.59 94 ALA A C 1
ATOM 702 O O . ALA A 1 94 ? -24.424 0.230 22.188 1.00 61.59 94 ALA A O 1
ATOM 703 N N . ALA A 1 95 ? -23.783 2.204 21.335 1.00 64.19 95 ALA A N 1
ATOM 704 C CA . ALA A 1 95 ? -25.129 2.778 21.290 1.00 64.19 95 ALA A CA 1
ATOM 705 C C . ALA A 1 95 ? -26.043 2.004 20.326 1.00 64.19 95 ALA A C 1
ATOM 707 O O . ALA A 1 95 ? -27.162 1.655 20.688 1.00 64.19 95 ALA A O 1
ATOM 708 N N . ALA A 1 96 ? -25.519 1.601 19.163 1.00 61.97 96 ALA A N 1
ATOM 709 C CA . ALA A 1 96 ? -26.268 0.803 18.193 1.00 61.97 96 ALA A CA 1
ATOM 710 C C . ALA A 1 96 ? -26.607 -0.607 18.717 1.00 61.97 96 ALA A C 1
ATOM 712 O O . ALA A 1 96 ? -27.660 -1.145 18.385 1.00 61.97 96 ALA A O 1
ATOM 713 N N . ARG A 1 97 ? -25.755 -1.206 19.568 1.00 60.88 97 ARG A N 1
ATOM 714 C CA . ARG A 1 97 ? -26.061 -2.491 20.232 1.00 60.88 97 ARG A CA 1
ATOM 715 C C . ARG A 1 97 ? -26.988 -2.363 21.442 1.00 60.88 97 ARG A C 1
ATOM 717 O O . ARG A 1 97 ? -27.625 -3.348 21.802 1.00 60.88 97 ARG A O 1
ATOM 724 N N . LEU A 1 98 ? -27.047 -1.189 22.067 1.00 66.44 98 LEU A N 1
ATOM 725 C CA . LEU A 1 98 ? -27.932 -0.897 23.199 1.00 66.44 98 LEU A CA 1
ATOM 726 C C . LEU A 1 98 ? -29.299 -0.338 22.765 1.00 66.44 98 LEU A C 1
ATOM 728 O O . LEU A 1 98 ? -30.180 -0.209 23.608 1.00 66.44 98 LEU A O 1
ATOM 732 N N . GLY A 1 99 ? -29.488 -0.043 21.473 1.00 60.44 99 GLY A N 1
ATOM 733 C CA . GLY A 1 99 ? -30.745 0.478 20.927 1.00 60.44 99 GLY A CA 1
ATOM 734 C C . GLY A 1 99 ? -31.025 1.944 21.278 1.00 60.44 99 GLY A C 1
ATOM 735 O O . GLY A 1 99 ? -32.192 2.306 21.415 1.00 60.44 99 GLY A O 1
ATOM 736 N N . LEU A 1 100 ? -29.973 2.755 21.458 1.00 53.94 100 LEU A N 1
ATOM 737 C CA . LEU A 1 100 ? -30.042 4.194 21.757 1.00 53.94 100 LEU A CA 1
ATOM 738 C C . LEU A 1 100 ? -29.825 5.058 20.511 1.00 53.94 100 LEU A C 1
ATOM 740 O O . LEU A 1 100 ? -28.952 4.689 19.689 1.00 53.94 100 LEU A O 1
#

Sequence (100 aa):
GISSGPVFRSVNRHGNLQVNRLSDKAVALVVKRTAEAAGFDSSKYSGHSLRAGMATSAAAAGVSERAIMNQTGHRSQAMVRRYIREGNLFNDNAAARLGL

Secondary structure (DSSP, 8-state):
---SS-SSEEE-TTSPEEEEEPPHHHHHHHHHHHHHHTTS-GGG--HHHHHHHHHHHHHHTT--HHHHHHHHT---HHHHHHHHHHHHTTTS-HHHHHT-

Radius of gyration: 18.59 Å; Cα contacts (8 Å, |Δi|>4): 83; chains: 1; bounding box: 49×33×48 Å

Nearest PDB structures (foldseek):
  3crx-assembly1_A  TM=7.698E-01  e=2.114E-02  Punavirus P1
  5jjv-assembly1_A-2  TM=7.826E-01  e=4.727E-01  Helicobacter pylori 26695
  5jk0-assembly1_C  TM=7.290E-01  e=7.369E-01  Helicobacter pylori 26695